Protein AF-A0A7K2MXG9-F1 (afdb_monomer)

Radius of gyration: 18.65 Å; Cα contacts (8 Å, |Δi|>4): 77; chains: 1; bounding box: 53×42×32 Å

Foldseek 3Di:
DDFADDLVNVCVVVVHDSVVSVVVQVVCVVLVQWDWDDDPNGIDIDGDQQDFDPDPVRGPPGNVNVVVVVVVVVVQVVVDPVRPPPPPPDDDDDD

Structure (mmCIF, N/CA/C/O backbone):
data_AF-A0A7K2MXG9-F1
#
_entry.id   AF-A0A7K2MXG9-F1
#
loop_
_atom_site.group_PDB
_atom_site.id
_atom_site.type_symbol
_atom_site.label_atom_id
_atom_site.label_alt_id
_atom_site.label_comp_id
_atom_site.label_asym_id
_atom_site.label_entity_id
_atom_site.label_seq_id
_atom_site.pdbx_PDB_ins_code
_atom_site.Cartn_x
_atom_site.Cartn_y
_atom_site.Cartn_z
_atom_site.occupancy
_atom_site.B_iso_or_equiv
_atom_site.auth_seq_id
_atom_site.auth_comp_id
_atom_site.auth_asym_id
_atom_site.auth_atom_id
_atom_site.pdbx_PDB_model_num
ATOM 1 N N . ASP A 1 1 ? -5.519 -7.764 -13.974 1.00 48.47 1 ASP A N 1
ATOM 2 C CA . ASP A 1 1 ? -4.305 -8.457 -13.492 1.00 48.47 1 ASP A CA 1
ATOM 3 C C . ASP A 1 1 ? -3.211 -8.464 -14.541 1.00 48.47 1 ASP A C 1
ATOM 5 O O . ASP A 1 1 ? -3.493 -8.700 -15.708 1.00 48.47 1 ASP A O 1
ATOM 9 N N . ASN A 1 2 ? -1.977 -8.132 -14.156 1.00 49.97 2 ASN A N 1
ATOM 10 C CA . ASN A 1 2 ? -0.830 -8.119 -15.066 1.00 49.97 2 ASN A CA 1
ATOM 11 C C . ASN A 1 2 ? 0.172 -9.190 -14.592 1.00 49.97 2 ASN A C 1
ATOM 13 O O . ASN A 1 2 ? 0.879 -8.953 -13.617 1.00 49.97 2 ASN A O 1
ATOM 17 N N . PRO A 1 3 ? 0.219 -10.378 -15.217 1.00 56.25 3 PRO A N 1
ATOM 18 C CA . PRO A 1 3 ? 0.876 -11.577 -14.676 1.00 56.25 3 PRO A CA 1
ATOM 19 C C . PRO A 1 3 ? 2.416 -11.555 -14.746 1.00 56.25 3 PRO A C 1
ATOM 21 O O . PRO A 1 3 ? 3.060 -12.597 -14.726 1.00 56.25 3 PRO A O 1
ATOM 24 N N . ASN A 1 4 ? 3.031 -10.377 -14.867 1.00 63.16 4 ASN A N 1
ATOM 25 C CA . ASN A 1 4 ? 4.479 -10.184 -14.944 1.00 63.16 4 ASN A CA 1
ATOM 26 C C . ASN A 1 4 ? 4.886 -8.844 -14.314 1.00 63.16 4 ASN A C 1
ATOM 28 O O . ASN A 1 4 ? 5.684 -8.112 -14.897 1.00 63.16 4 ASN A O 1
ATOM 32 N N . VAL A 1 5 ? 4.322 -8.471 -13.159 1.00 72.94 5 VAL A N 1
ATOM 33 C CA . VAL A 1 5 ? 4.711 -7.210 -12.512 1.00 72.94 5 VAL A CA 1
ATOM 34 C C . VAL A 1 5 ? 6.185 -7.287 -12.103 1.00 72.94 5 VAL A C 1
ATOM 36 O O . VAL A 1 5 ? 6.548 -7.940 -11.123 1.00 72.94 5 VAL A O 1
ATOM 39 N N . ARG A 1 6 ? 7.056 -6.621 -12.865 1.00 85.81 6 ARG A N 1
ATOM 40 C CA . ARG A 1 6 ? 8.463 -6.450 -12.497 1.00 85.81 6 ARG A CA 1
ATOM 41 C C . ARG A 1 6 ? 8.591 -5.221 -11.604 1.00 85.81 6 ARG A C 1
ATOM 43 O O . ARG A 1 6 ? 7.838 -4.262 -11.747 1.00 85.81 6 ARG A O 1
ATOM 50 N N . ILE A 1 7 ? 9.609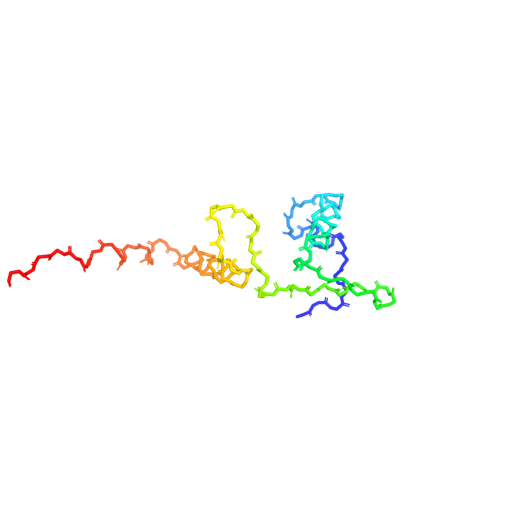 -5.206 -10.745 1.00 88.56 7 ILE A N 1
ATOM 51 C CA . ILE A 1 7 ? 9.911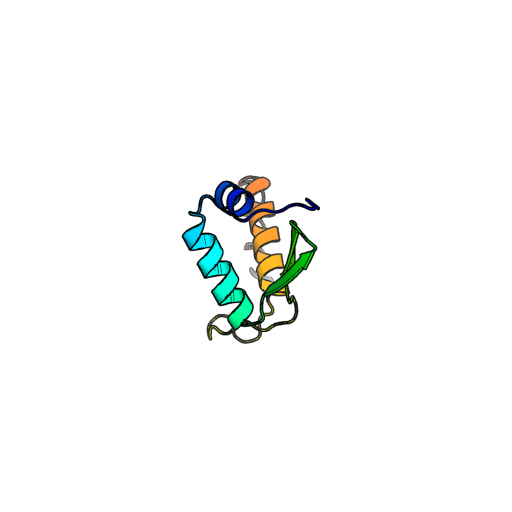 -4.066 -9.859 1.00 88.56 7 ILE A CA 1
ATOM 52 C C . ILE A 1 7 ? 10.026 -2.756 -10.650 1.00 88.56 7 ILE A C 1
ATOM 54 O O . ILE A 1 7 ? 9.490 -1.737 -10.226 1.00 88.56 7 ILE A O 1
ATOM 58 N N . ARG A 1 8 ? 10.637 -2.799 -11.840 1.00 89.31 8 ARG A N 1
ATOM 59 C CA . ARG A 1 8 ? 10.718 -1.652 -12.758 1.00 89.31 8 ARG A CA 1
ATOM 60 C C . ARG A 1 8 ? 9.345 -1.091 -13.158 1.00 89.31 8 ARG A C 1
ATOM 62 O O . ARG A 1 8 ? 9.189 0.118 -13.279 1.00 89.31 8 ARG A O 1
ATOM 69 N N . ASP A 1 9 ? 8.345 -1.955 -13.350 1.00 89.75 9 ASP A N 1
ATOM 70 C CA . ASP A 1 9 ? 7.014 -1.548 -13.804 1.00 89.75 9 ASP A CA 1
ATOM 71 C C . ASP A 1 9 ? 6.245 -0.898 -12.642 1.00 89.75 9 ASP A C 1
ATOM 73 O O . ASP A 1 9 ? 5.531 0.084 -12.842 1.00 89.75 9 ASP A O 1
ATOM 77 N N . ILE A 1 10 ? 6.443 -1.403 -11.416 1.00 90.81 10 ILE A N 1
ATOM 78 C CA . ILE A 1 10 ? 5.939 -0.780 -10.181 1.00 90.81 10 ILE A CA 1
ATOM 79 C C . ILE A 1 10 ? 6.583 0.595 -9.996 1.00 90.81 10 ILE A C 1
ATOM 81 O O . ILE A 1 10 ? 5.881 1.584 -9.812 1.00 90.81 10 ILE A O 1
ATOM 85 N N . ALA A 1 11 ? 7.910 0.669 -10.106 1.00 93.75 11 ALA A N 1
ATOM 86 C CA . ALA A 1 11 ? 8.674 1.903 -9.960 1.00 93.75 11 ALA A CA 1
ATOM 87 C C . ALA A 1 11 ? 8.192 2.992 -10.929 1.00 93.75 11 ALA A C 1
ATOM 89 O O . ALA A 1 11 ? 7.898 4.108 -10.501 1.00 93.75 11 ALA A O 1
ATOM 90 N N . ALA A 1 12 ? 8.004 2.645 -12.205 1.00 94.19 12 ALA A N 1
ATOM 91 C CA . ALA A 1 12 ? 7.489 3.569 -13.211 1.00 94.19 12 ALA A CA 1
ATOM 92 C C . ALA A 1 12 ? 6.071 4.076 -12.888 1.00 94.19 12 ALA A C 1
ATOM 94 O O . ALA A 1 12 ? 5.810 5.273 -12.998 1.00 94.19 12 ALA A O 1
ATOM 95 N N . ARG A 1 13 ? 5.161 3.192 -12.451 1.00 91.94 13 ARG A N 1
ATOM 96 C CA . ARG A 1 13 ? 3.772 3.560 -12.106 1.00 91.94 13 ARG A CA 1
ATOM 97 C C . ARG A 1 13 ? 3.690 4.428 -10.856 1.00 91.94 13 ARG A C 1
ATOM 99 O O . ARG A 1 13 ? 2.950 5.405 -10.841 1.00 91.94 13 ARG A O 1
ATOM 106 N N . CYS A 1 14 ? 4.473 4.092 -9.836 1.00 93.38 14 CYS A N 1
ATOM 107 C CA . CYS A 1 14 ? 4.514 4.824 -8.574 1.00 93.38 14 CYS A CA 1
ATOM 108 C C . CYS A 1 14 ? 5.402 6.077 -8.636 1.00 93.38 14 CYS A C 1
ATOM 110 O O . CYS A 1 14 ? 5.435 6.832 -7.670 1.00 93.38 14 CYS A O 1
ATOM 112 N N . ARG A 1 15 ? 6.122 6.305 -9.748 1.00 96.19 15 ARG A N 1
ATOM 113 C CA . ARG A 1 15 ? 7.130 7.372 -9.899 1.00 96.19 15 ARG A CA 1
ATOM 114 C C . ARG A 1 15 ? 8.205 7.318 -8.806 1.00 96.19 15 ARG A C 1
ATOM 116 O O . ARG A 1 15 ? 8.628 8.339 -8.271 1.00 96.19 15 ARG A O 1
ATOM 123 N N . LEU A 1 16 ? 8.643 6.105 -8.484 1.00 96.69 16 LEU A N 1
ATOM 124 C CA . LEU A 1 16 ? 9.674 5.813 -7.492 1.00 96.69 16 LEU A CA 1
ATOM 125 C C . LEU A 1 16 ? 10.903 5.203 -8.167 1.00 96.69 16 LEU A C 1
ATOM 127 O O . LEU A 1 16 ? 10.848 4.746 -9.306 1.00 96.69 16 LEU A O 1
ATOM 131 N N . THR A 1 17 ? 12.028 5.166 -7.454 1.00 97.56 17 THR A N 1
ATOM 132 C CA . THR A 1 17 ? 13.199 4.404 -7.907 1.00 97.56 17 THR A CA 1
ATOM 133 C C . THR A 1 17 ? 13.007 2.915 -7.620 1.00 97.56 17 THR A C 1
ATOM 135 O O . THR A 1 17 ? 12.332 2.546 -6.659 1.00 97.56 17 THR A O 1
ATOM 138 N N . GLU A 1 18 ? 13.653 2.037 -8.394 1.00 95.81 18 GLU A N 1
ATOM 139 C CA . GLU A 1 18 ? 13.594 0.588 -8.136 1.00 95.81 18 GLU A CA 1
ATOM 140 C C . GLU A 1 18 ? 14.089 0.224 -6.729 1.00 95.81 18 GLU A C 1
ATOM 142 O O . GLU A 1 18 ? 13.505 -0.636 -6.073 1.00 95.81 18 GLU A O 1
ATOM 147 N N . ARG A 1 19 ? 15.118 0.925 -6.231 1.00 96.62 19 ARG A N 1
ATOM 148 C CA . ARG A 1 19 ? 15.619 0.754 -4.859 1.00 96.62 19 ARG A CA 1
ATOM 149 C C . ARG A 1 19 ? 14.585 1.151 -3.806 1.00 96.62 19 ARG A C 1
ATOM 151 O O . ARG A 1 19 ? 14.458 0.457 -2.803 1.00 96.62 19 ARG A O 1
ATOM 158 N N . ALA A 1 20 ? 13.856 2.248 -4.023 1.00 97.62 20 ALA A N 1
ATOM 159 C CA . ALA A 1 20 ? 12.793 2.669 -3.114 1.00 97.62 20 ALA A CA 1
ATOM 160 C C . ALA A 1 20 ? 11.654 1.645 -3.094 1.00 97.62 20 ALA A C 1
ATOM 162 O O . ALA A 1 20 ? 11.217 1.248 -2.021 1.00 97.62 20 ALA A O 1
ATOM 163 N N . VAL A 1 21 ? 11.236 1.155 -4.265 1.00 95.88 21 VAL A N 1
ATOM 164 C CA . VAL A 1 21 ? 10.210 0.105 -4.364 1.00 95.88 21 VAL A CA 1
ATOM 165 C C . VAL A 1 21 ? 10.650 -1.175 -3.661 1.00 95.88 21 VAL A C 1
ATOM 167 O O . VAL A 1 21 ? 9.871 -1.731 -2.898 1.00 95.88 21 VAL A O 1
ATOM 170 N N . GLN A 1 22 ? 11.890 -1.627 -3.876 1.00 93.94 22 GLN A N 1
ATOM 171 C CA . GLN A 1 22 ? 12.431 -2.795 -3.174 1.00 93.94 22 GLN A CA 1
ATOM 172 C C . GLN A 1 22 ? 12.368 -2.619 -1.662 1.00 93.94 22 GLN A C 1
ATOM 174 O O . GLN A 1 22 ? 11.886 -3.509 -0.977 1.00 93.94 22 GLN A O 1
ATOM 179 N N . ARG A 1 23 ? 12.804 -1.462 -1.153 1.00 96.94 23 ARG A N 1
ATOM 180 C CA . ARG A 1 23 ? 12.766 -1.176 0.283 1.00 96.94 23 ARG A CA 1
ATOM 181 C C . ARG A 1 23 ? 11.338 -1.187 0.831 1.00 96.94 23 ARG A C 1
ATOM 183 O O . ARG A 1 23 ? 11.098 -1.831 1.837 1.00 96.94 23 ARG A O 1
ATOM 190 N N . ILE A 1 24 ? 10.396 -0.552 0.133 1.00 95.62 24 ILE A N 1
ATOM 191 C CA . ILE A 1 24 ? 8.980 -0.541 0.528 1.00 95.62 24 ILE A CA 1
ATOM 192 C C . ILE A 1 24 ? 8.408 -1.963 0.565 1.00 95.62 24 ILE A C 1
ATOM 194 O O . ILE A 1 24 ? 7.735 -2.319 1.523 1.00 95.62 24 ILE A O 1
ATOM 198 N N . ILE A 1 25 ? 8.677 -2.783 -0.457 1.00 94.12 25 ILE A N 1
ATOM 199 C CA . ILE A 1 25 ? 8.227 -4.182 -0.491 1.00 94.12 25 ILE A CA 1
ATOM 200 C C . ILE A 1 25 ? 8.805 -4.953 0.698 1.00 94.12 25 ILE A C 1
ATOM 202 O O . ILE A 1 25 ? 8.043 -5.599 1.410 1.00 94.12 25 ILE A O 1
ATOM 206 N N . SER A 1 26 ? 10.113 -4.839 0.946 1.00 95.12 26 SER A N 1
ATOM 207 C CA . SER A 1 26 ? 10.766 -5.503 2.076 1.00 95.12 26 SER A CA 1
ATOM 208 C C . SER A 1 26 ? 10.171 -5.080 3.421 1.00 95.12 26 SER A C 1
ATOM 210 O O . SER A 1 26 ? 9.896 -5.941 4.250 1.00 95.12 26 SER A O 1
ATOM 212 N N . ASP A 1 27 ? 9.942 -3.782 3.632 1.00 95.06 27 ASP A N 1
ATOM 213 C CA . ASP A 1 27 ? 9.373 -3.262 4.881 1.00 95.06 27 ASP A CA 1
ATOM 214 C C . ASP A 1 27 ? 7.933 -3.793 5.080 1.00 95.06 27 ASP A C 1
ATOM 216 O O . ASP A 1 27 ? 7.566 -4.246 6.164 1.00 95.06 27 ASP A O 1
ATOM 220 N N . LEU A 1 28 ? 7.125 -3.833 4.011 1.00 94.31 28 LEU A N 1
ATOM 221 C CA . LEU A 1 28 ? 5.763 -4.381 4.053 1.00 94.31 28 LEU A CA 1
ATOM 222 C C . LEU A 1 28 ? 5.724 -5.901 4.278 1.00 94.31 28 LEU A C 1
ATOM 224 O O . LEU A 1 28 ? 4.788 -6.394 4.910 1.00 94.31 28 LEU A O 1
ATOM 228 N N . GLU A 1 29 ? 6.701 -6.646 3.759 1.00 94.62 29 GLU A N 1
ATOM 229 C CA . GLU A 1 29 ? 6.843 -8.089 3.994 1.00 94.62 29 GLU A CA 1
ATOM 230 C C . GLU A 1 29 ? 7.266 -8.393 5.431 1.00 94.62 29 GLU A C 1
ATOM 232 O O . GLU A 1 29 ? 6.682 -9.269 6.069 1.00 94.62 29 GLU A O 1
ATOM 237 N N . GLN A 1 30 ? 8.241 -7.645 5.958 1.00 95.25 30 GLN A N 1
ATOM 238 C CA . GLN A 1 30 ? 8.691 -7.754 7.350 1.00 95.25 30 GLN A CA 1
ATOM 239 C C . GLN A 1 30 ? 7.545 -7.525 8.331 1.00 95.25 30 GLN A C 1
ATOM 241 O O . GLN A 1 30 ? 7.448 -8.205 9.353 1.00 95.25 30 GLN A O 1
ATOM 246 N N . ASP A 1 31 ? 6.655 -6.596 7.993 1.00 93.25 31 ASP A N 1
ATOM 247 C CA . ASP A 1 31 ? 5.504 -6.282 8.820 1.00 93.25 31 ASP A CA 1
ATOM 248 C C . ASP A 1 31 ? 4.269 -7.161 8.552 1.00 93.25 31 ASP A C 1
ATOM 250 O O . ASP A 1 31 ? 3.238 -6.986 9.216 1.00 93.25 31 ASP A O 1
ATOM 254 N N . GLU A 1 32 ? 4.392 -8.133 7.642 1.00 93.69 32 GLU A N 1
ATOM 255 C CA . GLU A 1 32 ? 3.353 -9.072 7.205 1.00 93.69 32 GLU A CA 1
ATOM 256 C C . GLU A 1 32 ? 2.118 -8.405 6.571 1.00 93.69 32 GLU A C 1
ATOM 258 O O . GLU A 1 32 ? 1.026 -8.973 6.562 1.00 93.69 32 GLU A O 1
ATOM 263 N N . TYR A 1 33 ? 2.261 -7.196 6.031 1.00 94.50 33 TYR A N 1
ATOM 264 C CA . TYR A 1 33 ? 1.208 -6.555 5.236 1.00 94.50 33 TYR A CA 1
ATOM 265 C C . TYR A 1 33 ? 1.185 -7.060 3.794 1.00 94.50 33 TYR A C 1
ATOM 267 O O . TYR A 1 33 ? 0.149 -7.015 3.124 1.00 94.50 33 TYR A O 1
ATOM 275 N N . LEU A 1 34 ? 2.330 -7.541 3.314 1.00 94.62 34 LEU A N 1
ATOM 276 C CA . LEU A 1 34 ? 2.521 -8.065 1.973 1.00 94.62 34 LEU A CA 1
ATOM 277 C C . LEU A 1 34 ? 3.146 -9.454 2.052 1.00 94.62 34 LEU A C 1
ATOM 279 O O . LEU A 1 34 ? 4.002 -9.728 2.883 1.00 94.62 34 LEU A O 1
ATOM 283 N N . SER A 1 35 ? 2.725 -10.330 1.154 1.00 92.06 35 SER A N 1
ATOM 284 C CA . SER A 1 35 ? 3.370 -11.617 0.918 1.00 92.06 35 SER A CA 1
ATOM 285 C C . SER A 1 35 ? 3.794 -11.704 -0.538 1.00 92.06 35 SER A C 1
ATOM 287 O O . SER A 1 35 ? 3.066 -11.270 -1.435 1.00 92.06 35 SER A O 1
ATOM 289 N N . HIS A 1 36 ? 4.976 -12.261 -0.770 1.00 89.44 36 HIS A N 1
ATOM 290 C CA . HIS A 1 36 ? 5.536 -12.459 -2.098 1.00 89.44 36 HIS A CA 1
ATOM 291 C C . HIS A 1 36 ? 5.660 -13.944 -2.402 1.00 89.44 36 HIS A C 1
ATOM 293 O O . HIS A 1 36 ? 6.071 -14.753 -1.573 1.00 89.44 36 HIS A O 1
ATOM 299 N N . THR A 1 37 ? 5.279 -14.315 -3.617 1.00 87.75 37 THR A N 1
ATOM 300 C CA . THR A 1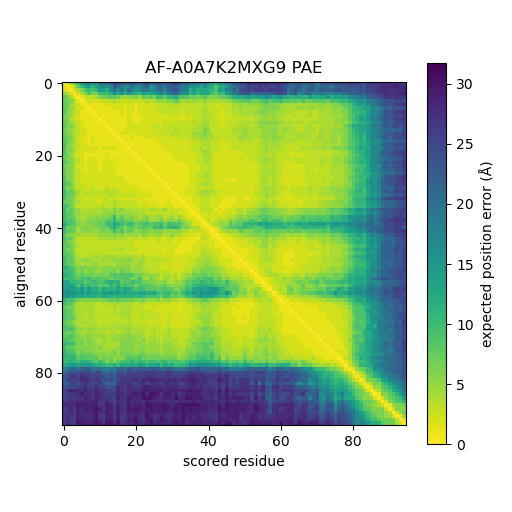 37 ? 5.518 -15.647 -4.160 1.00 87.75 37 THR A CA 1
ATOM 301 C C . THR A 1 37 ? 6.185 -15.498 -5.512 1.00 87.75 37 THR A C 1
ATOM 303 O O . THR A 1 37 ? 5.686 -14.805 -6.405 1.00 87.75 37 THR A O 1
ATOM 306 N N . ARG A 1 38 ? 7.333 -16.157 -5.663 1.00 85.31 38 ARG A N 1
ATOM 307 C CA . ARG A 1 38 ? 8.046 -16.229 -6.932 1.00 85.31 38 ARG A CA 1
ATOM 308 C C . ARG A 1 38 ? 7.570 -17.444 -7.717 1.00 85.31 38 ARG A C 1
ATOM 310 O O . ARG A 1 38 ? 7.819 -18.573 -7.307 1.00 85.31 38 ARG A O 1
ATOM 317 N N . ASP A 1 39 ? 6.958 -17.195 -8.867 1.00 81.38 39 ASP A N 1
ATOM 318 C CA . ASP A 1 39 ? 6.592 -18.217 -9.845 1.00 81.38 39 ASP A CA 1
ATOM 319 C C . ASP A 1 39 ? 7.530 -18.101 -11.058 1.00 81.38 39 ASP A C 1
ATOM 321 O O . ASP A 1 39 ? 7.342 -17.296 -11.977 1.00 81.38 39 ASP A O 1
ATOM 325 N N . GLY A 1 40 ? 8.660 -18.811 -10.988 1.00 83.88 40 GLY A N 1
ATOM 326 C CA . GLY A 1 40 ? 9.722 -18.754 -11.993 1.00 83.88 40 GLY A CA 1
ATOM 327 C C . GLY A 1 40 ? 10.342 -17.355 -12.160 1.00 83.88 40 GLY A C 1
ATOM 328 O O . GLY A 1 40 ? 11.185 -16.922 -11.362 1.00 83.88 40 GLY A O 1
ATOM 329 N N . ARG A 1 41 ? 9.977 -16.665 -13.252 1.00 79.94 41 ARG A N 1
ATOM 330 C CA . ARG A 1 41 ? 10.419 -15.288 -13.579 1.00 79.94 41 ARG A CA 1
ATOM 331 C C . ARG A 1 41 ? 9.411 -14.214 -13.160 1.00 79.94 41 ARG A C 1
ATOM 333 O O . ARG A 1 41 ? 9.706 -13.029 -13.314 1.00 79.94 41 ARG A O 1
ATOM 340 N N . THR A 1 42 ? 8.261 -14.627 -12.643 1.00 80.38 42 THR A N 1
ATOM 341 C CA . THR A 1 42 ? 7.170 -13.753 -12.231 1.00 80.38 42 THR A CA 1
ATOM 342 C C . THR A 1 42 ? 7.146 -13.612 -10.719 1.00 80.38 42 THR A C 1
ATOM 344 O O . THR A 1 42 ? 7.362 -14.571 -9.979 1.00 80.38 42 THR A O 1
ATOM 347 N N . ASN A 1 43 ? 6.851 -12.397 -10.267 1.00 85.06 43 ASN A N 1
ATOM 348 C CA . ASN A 1 43 ? 6.546 -12.116 -8.876 1.00 85.06 43 ASN A CA 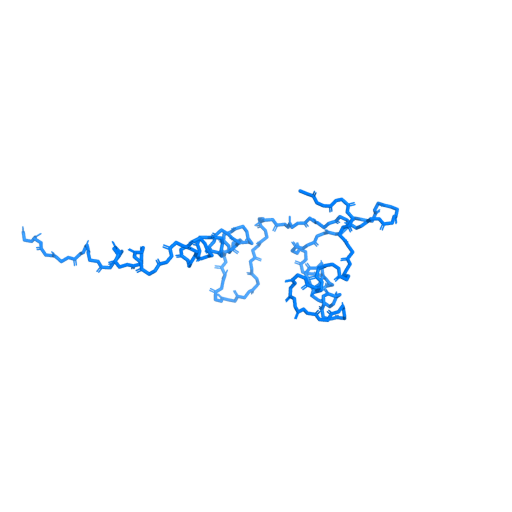1
ATOM 349 C C . ASN A 1 43 ? 5.043 -11.892 -8.736 1.00 85.06 43 ASN A C 1
ATOM 351 O O . ASN A 1 43 ? 4.468 -11.076 -9.459 1.00 85.06 43 ASN A O 1
ATOM 355 N N . THR A 1 44 ? 4.439 -12.591 -7.784 1.00 86.56 44 THR A N 1
ATOM 356 C CA . THR A 1 44 ? 3.065 -12.353 -7.348 1.00 86.56 44 THR A CA 1
ATOM 357 C C . THR A 1 44 ? 3.113 -11.777 -5.945 1.00 86.56 44 THR A C 1
ATOM 359 O O . THR A 1 44 ? 3.761 -12.339 -5.064 1.00 86.56 44 THR A O 1
ATOM 362 N N . TYR A 1 45 ? 2.436 -10.650 -5.752 1.00 88.69 45 TYR A N 1
ATOM 363 C CA . TYR A 1 45 ? 2.334 -9.973 -4.466 1.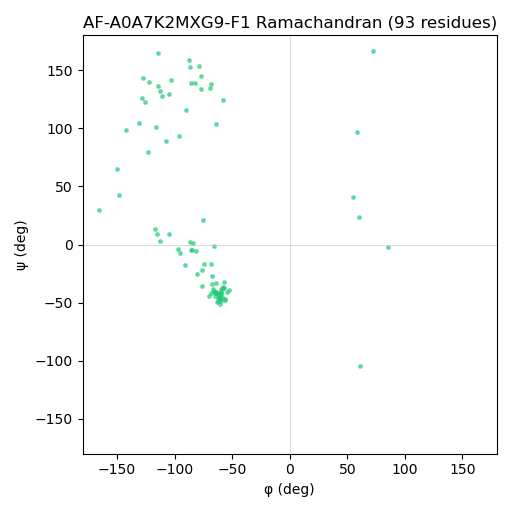00 88.69 45 TYR A CA 1
ATOM 364 C C . TYR A 1 45 ? 0.891 -10.047 -3.980 1.00 88.69 45 TYR A C 1
ATOM 366 O O . TYR A 1 45 ? -0.034 -9.756 -4.741 1.00 88.69 45 TYR A O 1
ATOM 374 N N . ARG A 1 46 ? 0.69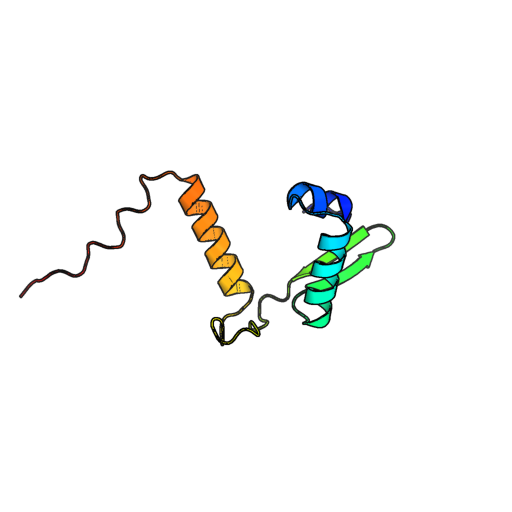4 -10.436 -2.723 1.00 91.88 46 ARG A N 1
ATOM 375 C CA . ARG A 1 46 ? -0.624 -10.549 -2.097 1.00 91.88 46 ARG A CA 1
ATOM 376 C C . ARG A 1 46 ? -0.658 -9.733 -0.814 1.00 91.88 46 ARG A C 1
ATOM 378 O O . ARG A 1 46 ? 0.151 -9.951 0.086 1.00 91.88 46 ARG A O 1
ATOM 385 N N . ILE A 1 47 ? -1.605 -8.804 -0.760 1.00 93.56 47 ILE A N 1
ATOM 386 C CA . ILE A 1 47 ? -1.867 -7.934 0.390 1.00 93.56 47 ILE A CA 1
ATOM 387 C C . ILE A 1 47 ? -2.617 -8.735 1.463 1.00 93.56 47 ILE A C 1
ATOM 389 O O . ILE A 1 47 ? -3.450 -9.577 1.121 1.00 93.56 47 ILE A O 1
ATOM 393 N N . GLN A 1 48 ? -2.337 -8.462 2.738 1.00 94.81 48 GLN A N 1
ATOM 394 C CA . GLN A 1 48 ? -3.084 -8.985 3.885 1.00 94.81 48 GLN A CA 1
ATOM 395 C C . GLN A 1 48 ? -4.130 -7.949 4.343 1.00 94.81 48 GLN A C 1
ATOM 397 O O . GLN A 1 48 ? -3.795 -7.051 5.118 1.00 94.81 48 GLN A O 1
ATOM 402 N N . PRO A 1 49 ? -5.384 -8.019 3.852 1.00 93.12 49 PRO A N 1
ATOM 403 C CA . PRO A 1 49 ? -6.390 -6.977 4.078 1.00 93.12 49 PRO A CA 1
ATOM 404 C C . PRO A 1 49 ? -6.781 -6.819 5.551 1.00 93.12 49 PRO A C 1
ATOM 406 O O . PRO A 1 49 ? -7.053 -5.703 5.986 1.00 93.12 49 PRO A O 1
ATOM 409 N N . ASP A 1 50 ? -6.770 -7.916 6.310 1.00 93.75 50 ASP A N 1
ATOM 410 C CA . ASP A 1 50 ? -7.253 -7.966 7.694 1.00 93.75 50 ASP A CA 1
ATOM 411 C C . ASP A 1 50 ? -6.190 -7.551 8.726 1.00 93.75 50 ASP A C 1
ATOM 413 O O . ASP A 1 50 ? -6.474 -7.463 9.921 1.00 93.75 50 ASP A O 1
ATOM 417 N N . LYS A 1 51 ? -4.947 -7.293 8.292 1.00 93.62 51 LYS A N 1
ATOM 418 C CA . LYS A 1 51 ? -3.870 -6.872 9.194 1.00 93.62 51 LYS A CA 1
ATOM 419 C C . LYS A 1 51 ? -4.157 -5.455 9.707 1.00 93.62 51 LYS A C 1
ATOM 421 O O . LYS A 1 51 ? -4.530 -4.570 8.937 1.00 93.62 51 LYS A O 1
ATOM 426 N N . VAL A 1 52 ? -3.979 -5.248 11.011 1.00 93.31 52 VAL A N 1
ATOM 427 C CA . VAL A 1 52 ? -4.175 -3.948 11.670 1.00 93.31 52 VAL A CA 1
ATOM 428 C C . VAL A 1 52 ? -2.929 -3.083 11.506 1.00 93.31 52 VAL A C 1
ATOM 430 O O . VAL A 1 52 ? -1.809 -3.580 11.628 1.00 93.31 52 VAL A O 1
ATOM 433 N N . LEU A 1 53 ? -3.131 -1.792 11.250 1.00 90.56 53 LEU A N 1
ATOM 434 C CA . LEU A 1 53 ? -2.057 -0.813 11.108 1.00 90.56 53 LEU A CA 1
ATOM 435 C C . LEU A 1 53 ? -1.350 -0.565 12.450 1.00 90.56 53 LEU A C 1
ATOM 437 O O . LEU A 1 53 ? -1.969 -0.466 13.509 1.00 90.56 53 LEU A O 1
ATOM 441 N N . ARG A 1 54 ? -0.017 -0.475 12.400 1.00 86.62 54 ARG A N 1
ATOM 442 C CA . ARG A 1 54 ? 0.862 -0.355 13.579 1.00 86.62 54 ARG A CA 1
ATOM 443 C C . ARG A 1 54 ? 0.868 1.042 14.198 1.00 86.62 54 ARG A C 1
ATOM 445 O O . ARG A 1 54 ? 1.257 1.186 15.355 1.00 86.62 54 ARG A O 1
ATOM 452 N N . HIS A 1 55 ? 0.506 2.074 13.436 1.00 82.00 55 HIS A N 1
ATOM 453 C CA . HIS A 1 55 ? 0.628 3.451 13.898 1.00 82.00 55 HIS A CA 1
ATOM 454 C C . HIS A 1 55 ? -0.502 3.801 14.886 1.00 82.00 55 HIS A C 1
ATOM 456 O O . HIS A 1 55 ? -1.662 3.532 14.583 1.00 82.00 55 HIS A O 1
ATOM 462 N N . PRO A 1 56 ? -0.226 4.451 16.036 1.00 81.62 56 PRO A N 1
ATOM 463 C CA . PRO A 1 56 ? -1.252 4.759 17.040 1.00 81.62 56 PRO A CA 1
ATOM 464 C C . PRO A 1 56 ? -2.429 5.589 16.514 1.00 81.62 56 PRO A C 1
ATOM 466 O O . PRO A 1 56 ? -3.555 5.411 16.964 1.00 81.62 56 PRO A O 1
ATOM 469 N N . ALA A 1 57 ? -2.183 6.474 15.542 1.00 80.00 57 ALA A N 1
ATOM 470 C CA . ALA A 1 57 ? -3.240 7.267 14.903 1.00 80.00 57 ALA A CA 1
ATOM 471 C C . ALA A 1 57 ? -4.204 6.424 14.045 1.00 80.00 57 ALA A C 1
ATOM 473 O O . ALA A 1 57 ? -5.291 6.878 13.709 1.00 80.00 57 ALA A O 1
ATOM 474 N N . GLU A 1 58 ? -3.799 5.205 13.700 1.00 76.62 58 GLU A N 1
ATOM 475 C CA . GLU A 1 58 ? -4.526 4.258 12.854 1.00 76.62 58 GLU A CA 1
ATOM 476 C C . GLU A 1 58 ? -4.881 2.985 13.642 1.00 76.62 58 GLU A C 1
ATOM 478 O O . GLU A 1 58 ? -5.259 1.965 13.064 1.00 76.62 58 GLU A O 1
ATOM 483 N N . ALA A 1 59 ? -4.748 3.030 14.974 1.00 74.94 59 ALA A N 1
ATOM 484 C CA . ALA A 1 59 ? -4.953 1.882 15.839 1.00 74.94 59 ALA A CA 1
ATOM 485 C C . ALA A 1 59 ? -6.371 1.317 15.661 1.00 74.94 59 ALA A C 1
ATOM 487 O O . ALA A 1 59 ? -7.369 2.021 15.812 1.00 74.94 59 ALA A O 1
ATOM 488 N N . GLY A 1 60 ? -6.445 0.024 15.341 1.00 82.19 60 GLY A N 1
ATOM 489 C CA . GLY A 1 60 ? -7.708 -0.676 15.094 1.00 82.19 60 GLY A CA 1
ATOM 490 C C . GLY A 1 60 ? -8.242 -0.563 13.662 1.00 82.19 60 GLY A C 1
ATOM 491 O O . GLY A 1 60 ? -9.254 -1.193 13.359 1.00 82.19 60 GLY A O 1
ATOM 492 N N . LEU A 1 61 ? -7.575 0.173 12.766 1.00 90.50 61 LEU A N 1
ATOM 493 C CA . LEU A 1 61 ? -7.897 0.170 11.339 1.00 90.50 61 LEU A CA 1
ATOM 494 C C . LEU A 1 61 ? -7.177 -0.973 10.625 1.00 90.50 61 LEU A C 1
ATOM 496 O O . LEU A 1 61 ? -6.001 -1.246 10.870 1.00 90.50 61 LEU A O 1
ATOM 500 N N . THR A 1 62 ? -7.892 -1.626 9.713 1.00 94.50 62 THR A N 1
ATOM 501 C CA . THR A 1 62 ? -7.322 -2.662 8.846 1.00 94.50 62 THR A CA 1
ATOM 502 C C . THR A 1 62 ? -6.733 -2.045 7.581 1.00 94.50 62 THR A C 1
ATOM 504 O O . THR A 1 62 ? -7.142 -0.958 7.153 1.00 94.50 62 THR A O 1
ATOM 507 N N . VAL A 1 63 ? -5.816 -2.764 6.930 1.00 93.62 63 VAL A N 1
ATOM 508 C CA . VAL A 1 63 ? -5.318 -2.398 5.594 1.00 93.62 63 VAL A CA 1
ATOM 509 C C . VAL A 1 63 ? -6.477 -2.224 4.606 1.00 93.62 63 VAL A C 1
ATOM 511 O O . VAL A 1 63 ? -6.486 -1.264 3.835 1.00 93.62 63 VAL A O 1
ATOM 514 N N . ALA A 1 64 ? -7.488 -3.097 4.651 1.00 93.81 64 ALA A N 1
ATOM 515 C CA . ALA A 1 64 ? -8.671 -2.989 3.797 1.00 93.81 64 ALA A CA 1
ATOM 516 C C . ALA A 1 64 ? -9.438 -1.675 4.003 1.00 93.81 64 ALA A C 1
ATOM 518 O O . ALA A 1 64 ? -9.851 -1.046 3.023 1.00 93.81 64 ALA A O 1
ATOM 519 N N . SER A 1 65 ? -9.603 -1.239 5.256 1.00 93.00 65 SER A N 1
ATOM 520 C CA . SER A 1 65 ? -10.264 0.029 5.582 1.00 93.00 65 SER A CA 1
ATOM 521 C C . SER A 1 65 ? -9.515 1.213 4.969 1.00 93.00 65 SER A C 1
ATOM 523 O O . SER A 1 65 ? -10.133 2.054 4.319 1.00 93.00 65 SER A O 1
ATOM 525 N N . LEU A 1 66 ? -8.185 1.252 5.112 1.00 91.81 66 LEU A N 1
ATOM 526 C CA . LEU A 1 66 ? -7.361 2.319 4.540 1.00 91.81 66 LEU A CA 1
ATOM 527 C C . LEU A 1 66 ? -7.444 2.343 3.009 1.00 91.81 66 LEU A C 1
ATOM 529 O O . LEU A 1 66 ? -7.697 3.393 2.423 1.00 91.81 66 LEU A O 1
ATOM 533 N N . LEU A 1 67 ? -7.278 1.188 2.358 1.00 93.44 67 LEU A N 1
ATOM 534 C CA . LEU A 1 67 ? -7.367 1.097 0.899 1.00 93.44 67 LEU A CA 1
ATOM 535 C C . LEU A 1 67 ? -8.745 1.537 0.386 1.00 93.44 67 LEU A C 1
ATOM 537 O O . LEU A 1 67 ? -8.824 2.238 -0.619 1.00 93.44 67 LEU A O 1
ATOM 541 N N . SER A 1 68 ? -9.819 1.189 1.100 1.00 93.56 68 SER A N 1
ATOM 542 C CA . SER A 1 68 ? -11.180 1.611 0.748 1.00 93.56 68 SER A CA 1
ATOM 543 C C . SER A 1 68 ? -11.339 3.134 0.795 1.00 93.56 68 SER A C 1
ATOM 545 O O . SER A 1 68 ? -11.933 3.709 -0.116 1.00 93.56 68 SER A O 1
ATOM 547 N N . LEU A 1 69 ? -10.777 3.795 1.813 1.00 92.25 69 LEU A N 1
ATOM 548 C CA . LEU A 1 69 ? -10.797 5.259 1.928 1.00 92.25 69 LEU A CA 1
ATOM 549 C C . LEU A 1 69 ? -10.020 5.932 0.792 1.00 92.25 69 LEU A C 1
ATOM 551 O O . LEU A 1 69 ? -10.498 6.910 0.223 1.00 92.25 69 LEU A O 1
ATOM 555 N N . LEU A 1 70 ? -8.855 5.389 0.426 1.00 91.69 70 LEU A N 1
ATOM 556 C CA . LEU A 1 70 ? -8.045 5.924 -0.672 1.00 91.69 70 LEU A CA 1
ATOM 557 C C . LEU A 1 70 ? -8.747 5.787 -2.029 1.00 91.69 70 LEU A C 1
ATOM 559 O O . LEU A 1 70 ? -8.713 6.719 -2.826 1.00 91.69 70 LEU A O 1
ATOM 563 N N . VAL A 1 71 ? -9.425 4.662 -2.277 1.00 92.44 71 VAL A N 1
ATOM 564 C CA . VAL A 1 71 ? -10.214 4.465 -3.506 1.00 92.44 71 VAL A CA 1
ATOM 565 C C . VAL A 1 71 ? -11.395 5.439 -3.566 1.00 92.44 71 VAL A C 1
ATOM 567 O O . VAL A 1 71 ? -11.679 5.995 -4.628 1.00 92.44 71 VAL A O 1
ATOM 570 N N . GLN A 1 72 ? -12.081 5.669 -2.441 1.00 91.81 72 GLN A N 1
ATOM 571 C CA . GLN A 1 72 ? -13.175 6.644 -2.368 1.00 91.81 72 GLN A CA 1
ATOM 572 C C . GLN A 1 72 ? -12.683 8.065 -2.652 1.00 91.81 72 GLN A C 1
ATOM 574 O O . GLN A 1 72 ? -13.280 8.761 -3.465 1.00 91.81 72 GLN A O 1
ATOM 579 N N . ASP A 1 73 ? -11.575 8.475 -2.041 1.00 92.38 73 ASP A N 1
ATOM 580 C CA . ASP A 1 73 ? -10.981 9.796 -2.259 1.00 92.38 73 ASP A CA 1
ATOM 581 C C . ASP A 1 73 ? -10.463 9.970 -3.701 1.00 92.38 73 ASP A C 1
ATOM 583 O O . ASP A 1 73 ? -10.706 11.006 -4.320 1.00 92.38 73 ASP A O 1
ATOM 587 N N . GLU A 1 74 ? -9.834 8.950 -4.294 1.00 89.62 74 GLU A N 1
ATOM 588 C CA . GLU A 1 74 ? -9.456 8.974 -5.715 1.00 89.62 74 GLU A CA 1
ATOM 589 C C . GLU A 1 74 ? -10.685 9.138 -6.621 1.00 89.62 74 GLU A C 1
ATOM 591 O O . GLU A 1 74 ? -10.672 9.949 -7.553 1.00 89.62 74 GLU A O 1
ATOM 596 N N . THR A 1 75 ? -11.767 8.423 -6.302 1.00 91.06 75 THR A N 1
ATOM 597 C CA . THR A 1 75 ? -13.053 8.541 -6.995 1.00 91.06 75 THR A CA 1
ATOM 598 C C . THR A 1 75 ? -13.594 9.965 -6.865 1.00 91.06 75 THR A C 1
ATOM 600 O O . THR A 1 75 ? -13.875 10.599 -7.879 1.00 91.06 75 THR A O 1
ATOM 603 N N . ASP A 1 76 ? -13.668 10.521 -5.658 1.00 89.25 76 ASP A N 1
ATOM 604 C CA . ASP A 1 76 ? -14.183 11.873 -5.415 1.00 89.25 76 ASP A CA 1
ATOM 605 C C . ASP A 1 76 ? -13.369 12.945 -6.168 1.00 89.25 76 ASP A C 1
ATOM 607 O O . ASP A 1 76 ? -13.948 13.857 -6.765 1.00 89.25 76 ASP A O 1
ATOM 611 N N . ARG A 1 77 ?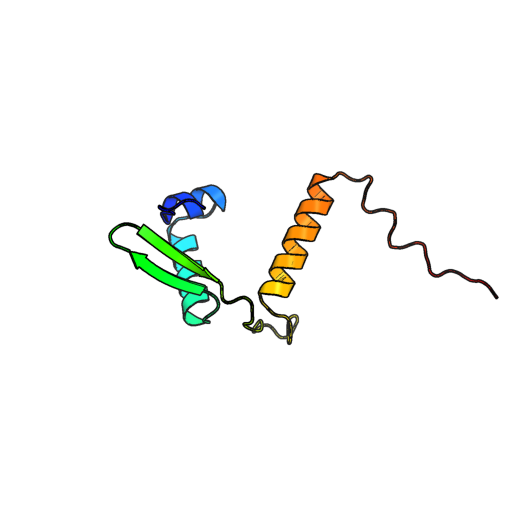 -12.034 12.817 -6.225 1.00 86.38 77 ARG A N 1
ATOM 612 C CA . ARG A 1 77 ? -11.174 13.727 -7.008 1.00 86.38 77 ARG A CA 1
ATOM 613 C C . ARG A 1 77 ? -11.396 13.597 -8.513 1.00 86.38 77 ARG A C 1
ATOM 615 O O . ARG A 1 77 ? -11.373 14.607 -9.217 1.00 86.38 77 ARG A O 1
ATOM 622 N N . ALA A 1 78 ? -11.608 12.378 -9.008 1.00 83.81 78 ALA A N 1
ATOM 623 C CA . ALA A 1 78 ? -11.865 12.123 -10.424 1.00 83.81 78 ALA A CA 1
ATOM 624 C C . ALA A 1 78 ? -13.222 12.685 -10.893 1.00 83.81 78 ALA A C 1
ATOM 626 O O . ALA A 1 78 ? -13.355 13.047 -12.061 1.00 83.81 78 ALA A O 1
ATOM 627 N N . HIS A 1 79 ? -14.206 12.814 -9.994 1.00 76.69 79 HIS A N 1
ATOM 628 C CA . HIS A 1 79 ? -15.546 13.335 -10.303 1.00 76.69 79 HIS A CA 1
ATOM 629 C C . HIS A 1 79 ? -15.651 14.879 -10.291 1.00 76.69 79 HIS A C 1
ATOM 631 O O . HIS A 1 79 ? -16.720 15.424 -10.569 1.00 76.69 79 HIS A O 1
ATOM 637 N N . GLY A 1 80 ? -14.551 15.605 -10.045 1.00 64.38 80 GLY A N 1
ATOM 638 C CA . GLY A 1 80 ? -14.498 17.071 -10.101 1.00 64.38 80 GLY A CA 1
ATOM 639 C C . GLY A 1 80 ? -15.217 17.788 -8.938 1.00 64.38 80 GLY A C 1
ATOM 640 O O . GLY A 1 80 ? -15.994 17.191 -8.192 1.00 64.38 80 GLY A O 1
ATOM 641 N N . PRO A 1 81 ? -14.992 19.105 -8.759 1.00 59.09 81 PRO A N 1
ATOM 642 C CA . PRO A 1 81 ? -15.374 19.859 -7.554 1.00 59.09 81 PRO A CA 1
ATOM 643 C C . PRO A 1 81 ? -16.889 19.996 -7.304 1.00 59.09 81 PRO A C 1
ATOM 645 O O . PRO A 1 81 ? -17.287 20.562 -6.289 1.00 59.09 81 PRO A O 1
ATOM 648 N N . ALA A 1 82 ? -17.748 19.463 -8.177 1.00 58.31 82 ALA A N 1
ATOM 649 C CA . ALA A 1 82 ? -19.195 19.460 -7.970 1.00 58.31 82 ALA A CA 1
ATOM 650 C C . ALA A 1 82 ? -19.666 18.429 -6.917 1.00 58.31 82 ALA A C 1
ATOM 652 O O . ALA A 1 82 ? -20.786 18.545 -6.426 1.00 58.31 82 ALA A O 1
ATOM 653 N N . GLY A 1 83 ? -18.838 17.440 -6.546 1.00 55.50 83 GLY A N 1
ATOM 654 C CA . GLY A 1 83 ? -19.233 16.343 -5.644 1.00 55.50 83 GLY A CA 1
ATOM 655 C C . GLY A 1 83 ? -18.989 16.561 -4.142 1.00 55.50 83 GLY A C 1
ATOM 656 O O . GLY A 1 83 ? -19.586 15.866 -3.323 1.00 55.50 83 GLY A O 1
ATOM 657 N N . HIS A 1 84 ? -18.140 17.518 -3.747 1.00 54.19 84 HIS A N 1
ATOM 658 C CA . HIS A 1 84 ? -17.662 17.616 -2.354 1.00 54.19 84 HIS A CA 1
ATOM 659 C C . HIS A 1 84 ? -18.461 18.590 -1.461 1.00 54.19 84 HIS A C 1
ATOM 661 O O . HIS A 1 84 ? -18.258 18.629 -0.250 1.00 54.19 84 HIS A O 1
ATOM 667 N N . ALA A 1 85 ? -19.401 19.360 -2.024 1.00 55.50 85 ALA A N 1
ATOM 668 C CA . ALA A 1 85 ? -20.139 20.400 -1.294 1.00 55.50 85 ALA A CA 1
ATOM 669 C C . ALA A 1 85 ? -21.376 19.901 -0.512 1.00 55.50 85 ALA A C 1
ATOM 671 O O . ALA A 1 85 ? -21.995 20.683 0.203 1.00 55.50 85 ALA A O 1
ATOM 672 N N . SER A 1 86 ? -21.756 18.620 -0.611 1.00 54.72 86 SER A N 1
ATOM 673 C CA . SER A 1 86 ? -23.067 18.153 -0.116 1.00 54.72 86 SER A CA 1
ATOM 674 C C . SER A 1 86 ? -23.050 17.358 1.200 1.00 54.72 86 SER A C 1
ATOM 676 O O . SER A 1 86 ? -24.084 16.799 1.563 1.00 54.72 86 SER A O 1
ATOM 678 N N . ARG A 1 87 ? -21.927 17.265 1.931 1.00 57.97 87 ARG A N 1
ATOM 679 C CA . ARG A 1 87 ? -21.866 16.448 3.171 1.00 57.97 87 ARG A CA 1
ATOM 680 C C . ARG A 1 87 ? -21.687 17.222 4.484 1.00 57.97 87 ARG A C 1
ATOM 682 O O . ARG A 1 87 ? -21.653 16.593 5.534 1.00 57.97 87 ARG A O 1
ATOM 689 N N . LEU A 1 88 ? -21.649 18.559 4.463 1.00 56.16 88 LEU A N 1
ATOM 690 C CA . LEU A 1 88 ? -21.528 19.380 5.685 1.00 56.16 88 LEU A CA 1
ATOM 691 C C . LEU A 1 88 ? -22.744 20.278 5.982 1.00 56.16 88 LEU A C 1
ATOM 693 O O . LEU A 1 88 ? -22.704 21.075 6.915 1.00 56.16 88 LEU A O 1
ATOM 697 N N . THR A 1 89 ? -23.859 20.130 5.262 1.00 55.03 89 THR A N 1
ATOM 698 C CA . THR A 1 89 ? -25.091 20.897 5.525 1.00 55.03 89 THR A CA 1
ATOM 699 C C . THR A 1 89 ? -26.258 19.951 5.789 1.00 55.03 89 THR A C 1
ATOM 701 O O . THR A 1 89 ? -27.059 19.661 4.911 1.00 55.03 89 THR A O 1
ATOM 704 N N . GLY A 1 90 ? -26.327 19.425 7.013 1.00 49.88 90 GLY A N 1
ATOM 705 C CA . GLY A 1 90 ? -27.398 18.515 7.426 1.00 49.88 90 GLY A CA 1
ATOM 706 C C . GLY A 1 90 ? -27.503 18.300 8.933 1.00 49.88 90 GLY A C 1
ATOM 707 O O . GLY A 1 90 ? -27.891 17.224 9.363 1.00 49.88 90 GLY A O 1
ATOM 708 N N . ALA A 1 91 ? -27.127 19.289 9.745 1.00 53.22 91 ALA A N 1
ATOM 709 C CA . ALA A 1 91 ? -27.420 19.295 11.177 1.00 53.22 91 ALA A CA 1
ATOM 710 C C . ALA A 1 91 ? -27.563 20.742 11.669 1.00 53.22 91 ALA A C 1
ATOM 712 O O . ALA A 1 91 ? -26.751 21.246 12.438 1.00 53.22 91 ALA A O 1
ATOM 713 N N . SER A 1 92 ? -28.584 21.445 11.175 1.00 52.06 92 SER A N 1
ATOM 714 C CA . SER A 1 92 ? -29.028 22.705 11.771 1.00 52.06 92 SER A CA 1
ATOM 715 C C . SER A 1 92 ? -30.541 22.666 11.964 1.00 52.06 92 SER A C 1
AT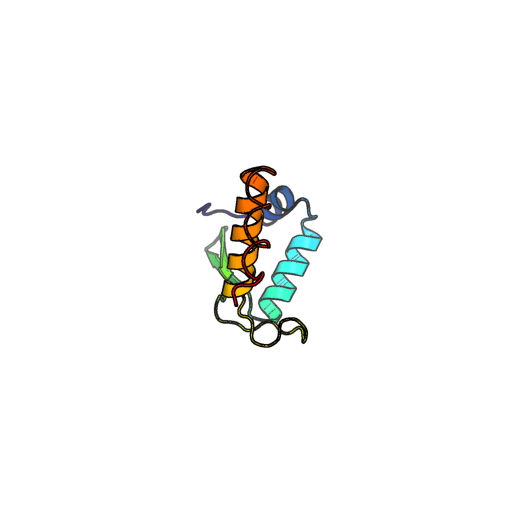OM 717 O O . SER A 1 92 ? -31.298 22.748 11.005 1.00 52.06 92 SER A O 1
ATOM 719 N N . GLY A 1 93 ? -30.937 22.480 13.225 1.00 48.84 93 GLY A N 1
ATOM 720 C CA . GLY A 1 93 ? -32.087 23.129 13.853 1.00 48.84 93 GLY A CA 1
ATOM 721 C C . GLY A 1 93 ? -33.481 22.939 13.249 1.00 48.84 93 GLY A C 1
ATOM 722 O O . GLY A 1 93 ? -33.934 23.755 12.458 1.00 48.84 93 GLY A O 1
ATOM 723 N N . ALA A 1 94 ? -34.231 21.998 13.813 1.00 44.62 94 ALA A N 1
ATOM 724 C CA . ALA A 1 94 ? -35.657 22.162 14.115 1.00 44.62 94 ALA A CA 1
ATOM 725 C C . ALA A 1 94 ? -35.869 21.433 15.455 1.00 44.62 94 ALA A C 1
ATOM 727 O O . ALA A 1 94 ? -35.596 20.240 15.537 1.00 44.62 94 ALA A O 1
ATOM 728 N N . ARG A 1 95 ? -35.891 22.144 16.590 1.00 45.62 95 ARG A N 1
ATOM 729 C CA . ARG A 1 95 ? -37.096 22.702 17.233 1.00 45.62 95 ARG A CA 1
ATOM 730 C C . ARG A 1 95 ? -38.251 21.714 17.293 1.00 45.62 95 ARG A C 1
ATOM 732 O O . ARG A 1 95 ? -38.785 21.392 16.214 1.00 45.62 95 ARG A O 1
#

Mean predicted aligned error: 9.74 Å

pLDDT: mean 82.65, std 15.75, range [44.62, 97.62]

Nearest PDB structures (foldseek):
  6uvu-assembly1_A  TM=7.025E-01  e=1.674E-02  Comamonas testosteroni
  6j05-assembly1_A  TM=4.946E-01  e=1.282E-02  Acidithiobacillus ferrooxidans
  6j05-assembly1_B  TM=6.187E-01  e=4.869E-02  Acidithiobacillus ferrooxidans
  7ux6-assembly1_B  TM=6.098E-01  e=1.159E-01  Streptomyces drozdowiczii
  8oz0-assembly1_J  TM=3.779E-01  e=5.204E-02  Homo sapiens

Sequence (95 aa):
DNPNVRIRDIAARCRLTERAVQRIISDLEQDEYLSHTRDGRTNTYRIQPDKVLRHPAEAGLTVASLLSLLVQDETDRAHGPAGHASRLTGASGAR

Solvent-accessible surface area (backbone atoms only — not comparable to full-atom values): 5895 Å² total; per-residue (Å²): 140,70,94,61,55,44,65,64,58,51,10,63,74,72,73,46,50,54,67,56,47,52,52,52,52,51,54,33,40,76,69,57,43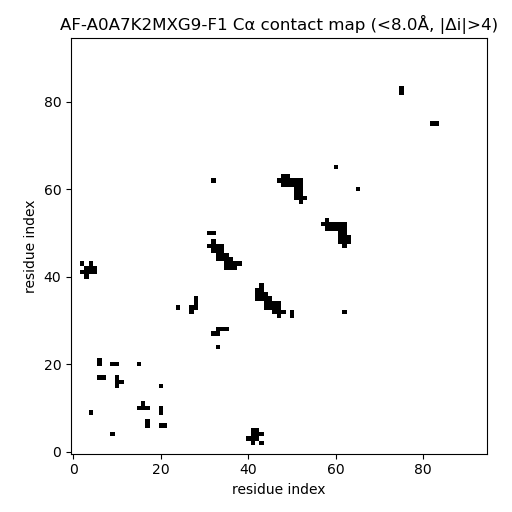,34,44,79,48,77,59,90,94,26,53,46,77,46,74,39,47,83,44,62,46,88,50,79,95,42,60,85,38,30,46,45,57,54,52,51,52,52,53,50,50,52,48,54,63,72,64,39,87,84,67,75,77,76,82,84,78,84,87,79,87,80,132

Secondary structure (DSSP, 8-state):
--TT--HHHHHHHHT--HHHHHHHHHHHHHTTSEEEEEETTEEEEEE-TTPBPSSGGGTT-BHHHHHHHHHHHHHHHHT-TTSSTTSS-------